Protein AF-A0AAN4ZHM5-F1 (afdb_monomer_lite)

Organism: NCBI:txid1317129

pLDDT: mean 88.8, std 14.6, range [38.78, 98.25]

Radius of gyration: 20.43 Å; chains: 1; bounding box: 37×19×62 Å

Foldseek 3Di:
DCVVLVVLLVVQLVVLVVVLVLLPDPVNLVVVLCCCLVVPLVVVVVCNVVSNVCCVPPSVVVSVVSNVLSVPSNNNCVVVPSHPDPVVVVVVVVVVVVVVD

Structure (mmCIF, N/CA/C/O backbone):
data_AF-A0AAN4ZHM5-F1
#
_entry.id   AF-A0AAN4ZHM5-F1
#
loop_
_atom_site.group_PDB
_atom_site.id
_atom_site.type_symbol
_atom_site.label_atom_id
_atom_site.label_alt_id
_atom_site.label_comp_id
_atom_site.label_asym_id
_atom_site.label_entity_id
_atom_site.label_seq_id
_atom_site.pdbx_PDB_ins_code
_atom_site.Cartn_x
_atom_site.Cartn_y
_atom_site.Cartn_z
_atom_site.occupancy
_atom_site.B_iso_or_equiv
_atom_site.auth_seq_id
_atom_site.auth_comp_id
_atom_site.auth_asym_id
_atom_site.auth_atom_id
_atom_site.pdbx_PDB_model_num
ATOM 1 N N . GLN A 1 1 ? 8.503 4.610 -34.454 1.00 38.78 1 GLN A N 1
ATOM 2 C CA . GLN A 1 1 ? 9.211 4.582 -33.154 1.00 38.78 1 GLN A CA 1
ATOM 3 C C . GLN A 1 1 ? 8.195 4.963 -32.088 1.00 38.78 1 GLN A C 1
ATOM 5 O O . GLN A 1 1 ? 7.625 6.039 -32.198 1.00 38.78 1 GLN A O 1
ATOM 10 N N . ASN A 1 2 ? 7.874 4.063 -31.154 1.00 52.69 2 ASN A N 1
ATOM 11 C C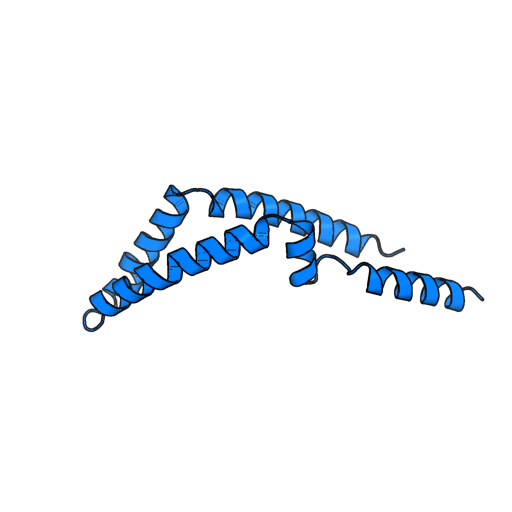A . ASN A 1 2 ? 6.793 4.258 -30.180 1.00 52.69 2 ASN A CA 1
ATOM 12 C C . ASN A 1 2 ? 7.356 4.681 -28.810 1.00 52.69 2 ASN A C 1
ATOM 14 O O . ASN A 1 2 ? 7.317 3.916 -27.855 1.00 52.69 2 ASN A O 1
ATOM 18 N N . HIS A 1 3 ? 7.923 5.890 -28.745 1.00 60.03 3 HIS A N 1
ATOM 19 C CA . HIS A 1 3 ? 8.527 6.457 -27.528 1.00 60.03 3 HIS A CA 1
ATOM 20 C C . HIS A 1 3 ? 7.520 6.706 -26.393 1.00 60.03 3 HIS A C 1
ATOM 22 O O . HIS A 1 3 ? 7.906 6.815 -25.234 1.00 60.03 3 HIS A O 1
ATOM 28 N N . THR A 1 4 ? 6.225 6.776 -26.708 1.00 63.88 4 THR A N 1
ATOM 29 C CA . THR A 1 4 ? 5.161 7.001 -25.723 1.00 63.88 4 THR A CA 1
ATOM 30 C C . THR A 1 4 ? 4.991 5.811 -24.778 1.00 63.88 4 THR A C 1
ATOM 32 O O . THR A 1 4 ? 4.718 6.012 -23.601 1.00 63.88 4 THR A O 1
ATOM 35 N N . ASN A 1 5 ? 5.208 4.582 -25.259 1.00 72.25 5 ASN A N 1
ATOM 36 C CA . ASN A 1 5 ? 5.080 3.383 -24.428 1.00 72.25 5 ASN A CA 1
ATOM 37 C C . ASN A 1 5 ? 6.204 3.267 -23.387 1.00 72.25 5 ASN A C 1
ATOM 39 O O . ASN A 1 5 ? 5.959 2.775 -22.289 1.00 72.25 5 ASN A O 1
ATOM 43 N N . ASP A 1 6 ? 7.410 3.736 -23.717 1.00 84.81 6 ASP A N 1
ATOM 44 C CA . ASP A 1 6 ? 8.550 3.694 -22.796 1.00 84.81 6 ASP A CA 1
ATOM 45 C C . ASP A 1 6 ? 8.378 4.732 -21.678 1.00 84.81 6 ASP A C 1
ATOM 47 O O . ASP A 1 6 ? 8.477 4.382 -20.505 1.00 84.81 6 ASP A O 1
ATOM 51 N N . LEU A 1 7 ? 7.985 5.967 -22.022 1.00 92.06 7 LEU A N 1
ATOM 52 C CA . LEU A 1 7 ? 7.708 7.016 -21.033 1.00 92.06 7 LEU A CA 1
ATOM 53 C C . LEU A 1 7 ? 6.576 6.620 -20.072 1.00 92.06 7 LEU A C 1
ATOM 55 O O . LEU A 1 7 ? 6.701 6.775 -18.864 1.00 92.06 7 LEU A O 1
ATOM 59 N N . VAL A 1 8 ? 5.474 6.072 -20.590 1.00 93.44 8 VAL A N 1
ATOM 60 C CA . VAL A 1 8 ? 4.346 5.623 -19.755 1.00 93.44 8 VAL A CA 1
ATOM 61 C C . VAL A 1 8 ? 4.761 4.491 -18.805 1.00 93.44 8 VAL A C 1
ATOM 63 O O . VAL A 1 8 ? 4.326 4.458 -17.653 1.00 93.44 8 VAL A O 1
ATOM 66 N N . CYS A 1 9 ? 5.630 3.585 -19.259 1.00 95.12 9 CYS A N 1
ATOM 67 C CA . CYS A 1 9 ? 6.177 2.520 -18.425 1.00 95.12 9 CYS A CA 1
ATOM 68 C C . CYS A 1 9 ? 7.112 3.065 -17.330 1.00 95.12 9 CYS A C 1
ATOM 70 O O . CYS A 1 9 ? 7.087 2.569 -16.203 1.00 95.12 9 CYS A O 1
ATOM 72 N N . GLU A 1 10 ? 7.929 4.075 -17.632 1.00 95.81 10 GLU A N 1
ATOM 73 C CA . GLU A 1 10 ? 8.809 4.739 -16.660 1.00 95.81 10 GLU A CA 1
ATOM 74 C C . GLU A 1 10 ? 8.012 5.510 -15.601 1.00 95.81 10 GLU A C 1
ATOM 76 O O . GLU A 1 10 ? 8.229 5.308 -14.406 1.00 95.81 10 GLU A O 1
ATOM 81 N N . GLU A 1 11 ? 7.031 6.313 -16.017 1.00 96.94 11 GLU A N 1
ATOM 82 C CA . GLU A 1 11 ? 6.144 7.054 -15.110 1.00 96.94 11 GLU A CA 1
ATOM 83 C C . GLU A 1 11 ? 5.349 6.114 -14.197 1.00 96.94 11 GLU A C 1
ATOM 85 O O . GLU A 1 11 ? 5.255 6.344 -12.990 1.00 96.94 11 GLU A O 1
ATOM 90 N N . CYS A 1 12 ? 4.841 5.000 -14.735 1.00 97.94 12 CYS A N 1
ATOM 91 C CA . CYS A 1 12 ? 4.191 3.984 -13.912 1.00 97.94 12 CYS A CA 1
ATOM 92 C C . CYS A 1 12 ? 5.140 3.4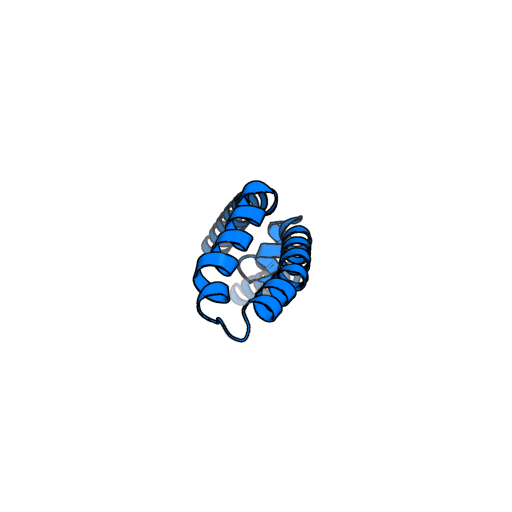21 -12.848 1.00 97.94 12 CYS A C 1
ATOM 94 O O . CYS A 1 12 ? 4.746 3.270 -11.693 1.00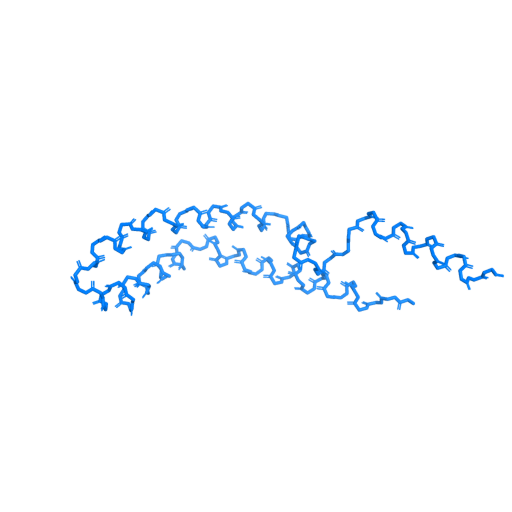 97.94 12 CYS A O 1
ATOM 96 N N . GLN A 1 13 ? 6.389 3.113 -13.214 1.00 97.81 13 GLN A N 1
ATOM 97 C CA . GLN A 1 13 ? 7.360 2.569 -12.264 1.00 97.81 13 GLN A CA 1
ATOM 98 C C . GLN A 1 13 ? 7.693 3.580 -11.166 1.00 97.81 13 GLN A C 1
ATOM 100 O O . GLN A 1 13 ? 7.762 3.200 -9.999 1.00 97.81 13 GLN A O 1
ATOM 105 N N . MET A 1 14 ? 7.845 4.861 -11.512 1.00 98.06 14 MET A N 1
ATOM 106 C CA . MET A 1 14 ? 8.047 5.921 -10.521 1.00 98.06 14 MET A CA 1
ATOM 107 C C . MET A 1 14 ? 6.855 6.023 -9.564 1.00 98.06 14 MET A C 1
ATOM 109 O O . MET A 1 14 ? 7.049 5.989 -8.348 1.00 98.06 14 MET A O 1
ATOM 113 N N . ALA A 1 15 ? 5.630 6.035 -10.093 1.00 97.94 15 ALA A N 1
ATOM 114 C CA . ALA A 1 15 ? 4.418 6.046 -9.281 1.00 97.94 15 ALA A CA 1
ATOM 115 C C . ALA A 1 15 ? 4.303 4.800 -8.384 1.00 97.94 15 ALA A C 1
ATOM 117 O O . ALA A 1 15 ? 3.930 4.915 -7.219 1.00 97.94 15 ALA A O 1
ATOM 118 N N . ALA A 1 16 ? 4.662 3.614 -8.884 1.00 98.06 16 ALA A N 1
ATOM 119 C CA . ALA A 1 16 ? 4.657 2.376 -8.106 1.00 98.06 16 ALA A CA 1
ATOM 120 C C . ALA A 1 16 ? 5.673 2.417 -6.953 1.00 98.06 16 ALA A C 1
ATOM 122 O O . ALA A 1 16 ? 5.354 1.997 -5.842 1.00 98.06 16 ALA A O 1
ATOM 123 N N . ILE A 1 17 ? 6.867 2.974 -7.183 1.00 98.12 17 ILE A N 1
ATOM 124 C CA . ILE A 1 17 ? 7.889 3.166 -6.143 1.00 98.12 17 ILE A CA 1
ATOM 125 C C . ILE A 1 17 ? 7.399 4.143 -5.070 1.00 98.12 17 ILE A C 1
ATOM 127 O O . ILE A 1 17 ? 7.576 3.893 -3.877 1.00 98.12 17 ILE A O 1
ATOM 131 N N . GLU A 1 18 ? 6.795 5.263 -5.465 1.00 97.94 18 GLU A N 1
ATOM 132 C CA . GLU A 1 18 ? 6.235 6.225 -4.512 1.00 97.94 18 GLU A CA 1
ATOM 133 C C . GLU A 1 18 ? 5.073 5.628 -3.724 1.00 97.94 18 GLU A C 1
ATOM 135 O O . GLU A 1 18 ? 5.029 5.751 -2.499 1.00 97.94 18 GLU A O 1
ATOM 140 N N . PHE A 1 19 ? 4.184 4.903 -4.400 1.00 97.38 19 PHE A N 1
ATOM 141 C CA . PHE A 1 19 ? 3.078 4.223 -3.748 1.00 97.38 19 PHE A CA 1
ATOM 142 C C . PHE A 1 19 ? 3.567 3.147 -2.774 1.00 97.38 19 PHE A C 1
ATOM 144 O O . PHE A 1 19 ? 3.021 3.035 -1.680 1.00 97.38 19 PHE A O 1
ATOM 151 N N . LYS A 1 20 ? 4.642 2.417 -3.096 1.00 97.62 20 LYS A N 1
ATOM 152 C CA . LYS A 1 20 ? 5.242 1.442 -2.177 1.00 97.62 20 LYS A CA 1
ATOM 153 C C . LYS A 1 20 ? 5.712 2.084 -0.874 1.00 97.62 20 LYS A C 1
ATOM 155 O O . LYS A 1 20 ? 5.473 1.514 0.180 1.00 97.62 20 LYS A O 1
ATOM 160 N N . LYS A 1 21 ? 6.286 3.294 -0.912 1.00 97.44 21 LYS A N 1
ATOM 161 C CA . LYS A 1 21 ? 6.668 4.024 0.315 1.00 97.44 21 LYS A CA 1
ATOM 162 C C . LYS A 1 21 ? 5.464 4.296 1.215 1.00 97.44 21 LYS A C 1
ATOM 164 O O . LYS A 1 21 ? 5.566 4.130 2.423 1.00 97.44 21 LYS A O 1
ATOM 169 N N . PHE A 1 22 ? 4.337 4.690 0.623 1.00 95.88 22 PHE A N 1
ATOM 170 C CA . PHE A 1 22 ? 3.084 4.889 1.351 1.00 95.88 22 PHE A CA 1
ATOM 171 C C . PHE A 1 22 ? 2.545 3.566 1.905 1.00 95.88 22 PHE A C 1
ATOM 173 O O . PHE A 1 22 ? 2.166 3.486 3.069 1.00 95.88 22 PHE A O 1
ATOM 180 N N . VAL A 1 23 ? 2.552 2.509 1.086 1.00 96.88 23 VAL A N 1
ATOM 181 C CA . VAL A 1 23 ? 2.143 1.169 1.511 1.00 96.88 23 VAL A CA 1
ATOM 182 C C . VAL A 1 23 ? 3.030 0.669 2.647 1.00 96.88 23 VAL A C 1
ATOM 184 O O . VAL A 1 23 ? 2.500 0.043 3.548 1.00 96.88 23 VAL A O 1
ATOM 187 N N . ASP A 1 24 ? 4.332 0.939 2.670 1.00 97.00 24 ASP A N 1
ATOM 188 C CA . ASP A 1 24 ? 5.242 0.509 3.743 1.00 97.00 24 ASP A CA 1
ATOM 189 C C . ASP A 1 24 ? 5.112 1.302 5.047 1.00 97.00 24 ASP A C 1
ATOM 191 O O . ASP A 1 24 ? 5.564 0.837 6.097 1.00 97.00 24 ASP A O 1
ATOM 195 N N . ASP A 1 25 ? 4.476 2.473 5.017 1.00 97.56 25 ASP A N 1
ATOM 196 C CA . ASP A 1 25 ? 4.303 3.289 6.211 1.00 97.56 25 ASP A CA 1
ATOM 197 C C . ASP A 1 25 ? 3.181 2.729 7.099 1.00 97.56 25 ASP A C 1
ATOM 199 O O . ASP A 1 25 ? 1.987 2.765 6.787 1.00 97.56 25 ASP A O 1
ATOM 203 N N . THR A 1 26 ? 3.562 2.219 8.270 1.00 96.69 26 THR A N 1
ATOM 204 C CA . THR A 1 26 ? 2.620 1.688 9.260 1.00 96.69 26 THR A CA 1
ATOM 205 C C . THR A 1 26 ? 1.648 2.740 9.793 1.00 96.69 26 THR A C 1
ATOM 207 O O . THR A 1 26 ? 0.534 2.383 10.179 1.00 96.69 26 THR A O 1
ATOM 210 N N . ASN A 1 27 ? 2.042 4.017 9.816 1.00 97.81 27 ASN A N 1
ATOM 211 C CA . ASN A 1 27 ? 1.165 5.109 10.230 1.00 97.81 27 ASN A CA 1
ATOM 212 C C . ASN A 1 27 ? 0.082 5.350 9.180 1.00 97.81 27 ASN A C 1
ATOM 214 O O . ASN A 1 27 ? -1.077 5.510 9.548 1.00 97.81 27 ASN A O 1
ATOM 218 N N . GLU A 1 28 ? 0.429 5.293 7.893 1.00 96.75 28 GLU A N 1
ATOM 219 C CA . GLU A 1 28 ? -0.543 5.436 6.803 1.00 96.75 28 GLU A CA 1
ATOM 220 C C . GLU A 1 28 ? -1.528 4.261 6.774 1.00 96.75 28 GLU A C 1
ATOM 222 O O . GLU A 1 28 ? -2.743 4.460 6.686 1.00 96.75 28 GLU A O 1
ATOM 227 N N . ARG A 1 29 ? -1.047 3.023 6.974 1.00 97.06 29 ARG A N 1
ATOM 228 C CA . ARG A 1 29 ? -1.928 1.846 7.134 1.00 97.06 29 ARG A CA 1
ATOM 229 C C . ARG A 1 29 ? -2.914 2.027 8.293 1.00 97.06 29 ARG A C 1
ATOM 231 O O . ARG A 1 29 ? -4.096 1.701 8.155 1.00 97.06 29 ARG A O 1
ATOM 238 N N . ALA A 1 30 ? -2.437 2.531 9.434 1.00 97.12 30 ALA A N 1
ATOM 239 C CA . ALA A 1 30 ? -3.269 2.787 10.607 1.00 97.12 30 ALA A CA 1
ATOM 240 C C . ALA A 1 30 ? -4.268 3.929 10.365 1.00 97.12 30 ALA A C 1
ATOM 242 O O . ALA A 1 30 ? -5.434 3.802 10.738 1.00 97.12 30 ALA A O 1
ATOM 243 N N . ALA A 1 31 ? -3.841 5.001 9.695 1.00 97.56 31 ALA A N 1
ATOM 244 C CA . ALA A 1 31 ? -4.691 6.130 9.334 1.00 97.56 31 ALA A CA 1
ATOM 245 C C . ALA A 1 31 ? -5.827 5.705 8.395 1.00 97.56 31 ALA A C 1
ATOM 247 O O . ALA A 1 31 ? -6.971 6.099 8.611 1.00 97.56 31 ALA A O 1
ATOM 248 N N . ILE A 1 32 ? -5.554 4.841 7.411 1.00 97.25 32 ILE A N 1
ATOM 249 C CA . ILE A 1 32 ? -6.587 4.282 6.526 1.00 97.25 32 ILE A CA 1
ATOM 250 C C . ILE A 1 32 ? -7.579 3.420 7.306 1.00 97.25 32 ILE A C 1
ATOM 252 O O . ILE A 1 32 ? -8.787 3.557 7.114 1.00 97.25 32 ILE A O 1
ATOM 256 N N . HIS A 1 33 ? -7.100 2.551 8.198 1.00 97.62 33 HIS A N 1
ATOM 257 C CA . HIS A 1 33 ? -7.992 1.742 9.027 1.00 97.62 33 HIS A CA 1
ATOM 258 C C . HIS A 1 33 ? -8.907 2.630 9.884 1.00 97.62 33 HIS A C 1
ATOM 260 O O . HIS A 1 33 ? -10.128 2.465 9.844 1.00 97.62 33 HIS A O 1
ATOM 266 N N . ALA A 1 34 ? -8.333 3.610 10.588 1.00 97.88 34 ALA A N 1
ATOM 267 C CA . ALA A 1 34 ? -9.089 4.559 11.398 1.00 97.88 34 ALA A CA 1
ATOM 268 C C . ALA A 1 34 ? -10.095 5.346 10.550 1.00 97.88 34 ALA A C 1
ATOM 270 O O . ALA A 1 34 ? -11.262 5.441 10.918 1.00 97.88 34 ALA A O 1
ATOM 271 N N . PHE A 1 35 ? -9.687 5.826 9.372 1.00 97.88 35 PHE A N 1
ATOM 272 C CA . PHE A 1 35 ? -10.570 6.546 8.463 1.00 97.88 35 PHE A CA 1
ATOM 273 C C . PHE A 1 35 ? -11.806 5.719 8.093 1.00 97.88 35 PHE A C 1
ATOM 275 O O . PHE A 1 35 ? -12.923 6.231 8.189 1.00 97.88 35 PHE A O 1
ATOM 282 N N . ILE A 1 36 ? -11.632 4.452 7.700 1.00 97.75 36 ILE A N 1
ATOM 283 C CA . ILE A 1 36 ? -12.759 3.597 7.305 1.00 97.75 36 ILE A CA 1
ATOM 284 C C . ILE A 1 36 ? -13.627 3.258 8.523 1.00 97.75 36 ILE A C 1
ATOM 286 O O . ILE A 1 36 ? -14.851 3.364 8.442 1.00 97.75 36 ILE A O 1
ATOM 290 N N . SER A 1 37 ? -13.026 2.914 9.663 1.00 97.44 37 SER A N 1
ATOM 291 C CA . SER A 1 37 ? -13.788 2.628 10.885 1.00 97.44 37 SER A CA 1
ATOM 292 C C . SER A 1 37 ? -14.635 3.840 11.301 1.00 97.44 37 SER A C 1
ATOM 294 O O . SER A 1 37 ? -15.855 3.743 11.466 1.00 97.44 37 SER A O 1
ATOM 296 N N . GLU A 1 38 ? -14.028 5.028 11.354 1.00 97.25 38 GLU A N 1
ATOM 297 C CA . GLU A 1 38 ? -14.670 6.244 11.850 1.00 97.25 38 GLU A CA 1
ATOM 298 C C . GLU A 1 38 ? -15.697 6.847 10.889 1.00 97.25 38 GLU A C 1
ATOM 300 O O . GLU A 1 38 ? -16.721 7.364 11.343 1.00 97.25 38 GLU A O 1
ATOM 305 N N . ASN A 1 39 ? -15.442 6.796 9.579 1.00 97.12 39 ASN A N 1
ATOM 306 C CA . ASN A 1 39 ? -16.275 7.475 8.581 1.00 97.12 39 ASN A CA 1
ATOM 307 C C . ASN A 1 39 ? -17.242 6.534 7.857 1.00 97.12 39 ASN A C 1
ATOM 309 O O . ASN A 1 39 ? -18.225 7.012 7.290 1.00 97.12 39 ASN A O 1
ATOM 313 N N . PHE A 1 40 ? -16.997 5.221 7.882 1.00 96.38 40 PHE A N 1
ATOM 314 C CA . PHE A 1 40 ? -17.853 4.226 7.240 1.00 96.38 40 PHE A CA 1
ATOM 315 C C . PHE A 1 40 ? -18.486 3.268 8.255 1.00 96.38 40 PHE A C 1
ATOM 317 O O . PHE A 1 40 ? -19.711 3.255 8.368 1.00 96.38 40 PHE A O 1
ATOM 324 N N . CYS A 1 41 ? -17.702 2.522 9.044 1.00 97.94 41 CYS A N 1
ATOM 325 C CA . CYS A 1 41 ? -18.271 1.520 9.959 1.00 97.94 41 CYS A CA 1
ATOM 326 C C . CYS A 1 41 ? -19.174 2.146 11.031 1.00 97.94 41 CYS A C 1
ATOM 328 O O . CYS A 1 41 ? -20.274 1.648 11.272 1.00 97.94 41 CYS A O 1
ATOM 330 N N . ARG A 1 42 ? -18.796 3.297 11.604 1.00 96.62 42 ARG A N 1
ATOM 331 C CA . ARG A 1 42 ? -19.646 4.029 12.570 1.00 96.62 42 ARG A CA 1
ATOM 332 C C . ARG A 1 42 ? -20.983 4.509 11.998 1.00 96.62 42 ARG A C 1
ATOM 334 O O . ARG A 1 42 ? -21.911 4.757 12.765 1.00 96.62 42 ARG A O 1
ATOM 341 N N . GLN A 1 43 ? -21.112 4.630 10.675 1.00 97.06 43 GLN A N 1
ATOM 342 C CA . GLN A 1 43 ? -22.384 4.966 10.019 1.00 97.06 43 GLN A CA 1
ATOM 343 C C . GLN A 1 43 ? -23.326 3.753 9.917 1.00 97.06 43 GLN A C 1
ATOM 345 O O . GLN A 1 43 ? -24.482 3.893 9.516 1.00 97.06 43 GLN A O 1
ATOM 350 N N . LEU A 1 44 ? -22.856 2.563 10.305 1.00 96.38 44 LEU A N 1
ATOM 351 C CA . LEU A 1 44 ? -23.595 1.305 10.308 1.00 96.38 44 LEU A CA 1
ATOM 352 C C . LEU A 1 44 ? -23.800 0.813 11.752 1.00 96.38 44 LEU A C 1
ATOM 354 O O . LEU A 1 44 ? -23.289 -0.240 12.109 1.00 96.38 44 LEU A O 1
ATOM 358 N N . PRO A 1 45 ? -24.584 1.500 12.603 1.00 92.81 45 PRO A N 1
ATOM 359 C CA . PRO A 1 45 ? -24.640 1.218 14.043 1.00 92.81 45 PRO A CA 1
ATOM 360 C C . PRO A 1 45 ? -25.085 -0.208 14.399 1.00 92.81 45 PRO A C 1
ATOM 362 O O . PRO A 1 45 ? -24.741 -0.711 15.460 1.00 92.81 45 PRO A O 1
ATOM 365 N N . ARG A 1 46 ? -25.848 -0.877 13.524 1.00 97.69 46 ARG A N 1
ATOM 366 C CA . ARG A 1 46 ? -26.245 -2.281 13.717 1.00 97.69 46 ARG A CA 1
ATOM 367 C C . ARG A 1 46 ? -25.146 -3.286 13.350 1.00 97.69 46 ARG A C 1
ATOM 369 O O . ARG A 1 46 ? -25.214 -4.412 13.818 1.00 97.69 46 ARG A O 1
ATOM 376 N N . PHE A 1 47 ? -24.214 -2.897 12.486 1.00 97.12 47 PHE A N 1
ATOM 377 C CA . PHE A 1 47 ? -23.191 -3.768 11.904 1.00 97.12 47 PHE A CA 1
ATOM 378 C C . PHE A 1 47 ? -21.777 -3.233 12.145 1.00 97.12 47 PHE A C 1
ATOM 380 O O . PHE A 1 47 ? -20.860 -3.559 11.394 1.00 97.12 47 PHE A O 1
ATOM 387 N N . GLN A 1 48 ? -21.614 -2.324 13.109 1.00 96.94 48 GLN A N 1
ATOM 388 C CA . GLN A 1 48 ? -20.359 -1.611 13.304 1.00 96.94 48 GLN A CA 1
ATOM 389 C C . GLN A 1 48 ? -19.258 -2.603 13.682 1.00 96.94 48 GLN A C 1
ATOM 391 O O . GLN A 1 48 ? -18.218 -2.625 13.032 1.00 96.94 48 GLN A O 1
ATOM 396 N N . ASP A 1 49 ? -19.533 -3.474 14.653 1.00 96.88 49 ASP A N 1
ATOM 397 C CA . ASP A 1 49 ? -18.577 -4.471 15.130 1.00 96.88 49 ASP A CA 1
ATOM 398 C C . ASP A 1 49 ? -18.218 -5.474 14.023 1.00 96.88 49 ASP A C 1
ATOM 400 O O . ASP A 1 49 ? -17.046 -5.792 13.826 1.00 96.88 49 ASP A O 1
ATOM 404 N N . GLU A 1 50 ? -19.196 -5.945 13.242 1.00 97.94 50 GLU A N 1
ATOM 405 C CA . GLU A 1 50 ? -18.940 -6.821 12.096 1.00 97.94 50 GLU A CA 1
ATOM 406 C C . GLU A 1 50 ? -18.133 -6.117 10.999 1.00 97.94 50 GLU A C 1
ATOM 408 O O . GLU A 1 50 ? -17.269 -6.736 10.379 1.00 97.94 50 GLU A O 1
ATOM 413 N N . CYS A 1 51 ? -18.387 -4.829 10.763 1.00 98.25 51 CYS A N 1
ATOM 414 C CA . CYS A 1 51 ? -17.617 -4.015 9.827 1.00 98.25 51 CYS A CA 1
ATOM 415 C C . CYS A 1 51 ? -16.159 -3.892 10.285 1.00 98.25 51 CYS A C 1
ATOM 417 O O . CYS A 1 51 ? -15.253 -4.175 9.500 1.00 98.25 51 CYS A O 1
ATOM 419 N N . ASP A 1 52 ? -15.925 -3.559 11.557 1.00 97.62 52 ASP A N 1
ATOM 420 C CA . ASP A 1 52 ? -14.580 -3.447 12.130 1.00 97.62 52 ASP A CA 1
ATOM 421 C C . ASP A 1 52 ? -13.840 -4.801 12.107 1.00 97.62 52 ASP A C 1
ATOM 423 O O . ASP A 1 52 ? -12.656 -4.859 11.765 1.00 97.62 52 ASP A O 1
ATOM 427 N N . LEU A 1 53 ? -14.537 -5.916 12.364 1.00 97.62 53 LEU A N 1
ATOM 428 C CA . LEU A 1 53 ? -13.980 -7.269 12.218 1.00 97.62 53 LEU A CA 1
ATOM 429 C C . LEU A 1 53 ? -13.566 -7.571 10.772 1.00 97.62 53 LEU A C 1
ATOM 431 O O . LEU A 1 53 ? -12.483 -8.108 10.530 1.00 97.62 53 LEU A O 1
ATOM 435 N N . VAL A 1 54 ? -14.396 -7.194 9.799 1.00 97.38 54 VAL A N 1
ATOM 436 C CA . VAL A 1 54 ? -14.078 -7.351 8.375 1.00 97.38 54 VAL A CA 1
ATOM 437 C C . VAL A 1 54 ? -12.841 -6.533 7.995 1.00 97.38 54 VAL A C 1
ATOM 439 O O . VAL A 1 54 ? -11.986 -7.044 7.269 1.00 97.38 54 VAL A O 1
ATOM 442 N N . LEU A 1 55 ? -12.692 -5.303 8.497 1.00 97.50 55 LEU A N 1
ATOM 443 C CA . LEU A 1 55 ? -11.491 -4.490 8.259 1.00 97.50 55 LEU A CA 1
ATOM 444 C C . LEU A 1 55 ? -10.237 -5.128 8.857 1.00 97.50 55 LEU A C 1
ATOM 446 O O . LEU A 1 55 ? -9.206 -5.186 8.178 1.00 97.50 55 LEU A O 1
ATOM 450 N N . ALA A 1 56 ? -10.337 -5.648 10.082 1.00 96.12 56 ALA A N 1
ATOM 451 C CA . ALA A 1 56 ? -9.238 -6.324 10.764 1.00 96.12 56 ALA A CA 1
ATOM 452 C C . ALA A 1 56 ? -8.726 -7.551 9.988 1.00 96.12 56 ALA A C 1
ATOM 454 O O . ALA A 1 56 ? -7.545 -7.880 10.076 1.00 96.12 56 ALA A O 1
ATOM 455 N N . GLU A 1 57 ? -9.576 -8.200 9.188 1.00 96.62 57 GLU A N 1
ATOM 456 C CA . GLU A 1 57 ? -9.170 -9.311 8.325 1.00 96.62 57 GLU A CA 1
ATOM 457 C C . GLU A 1 57 ? -8.750 -8.892 6.911 1.00 96.62 57 GLU A C 1
ATOM 459 O O . GLU A 1 57 ? -7.804 -9.461 6.355 1.00 96.62 57 GLU A O 1
ATOM 464 N N . LEU A 1 58 ? -9.469 -7.952 6.291 1.00 96.94 58 LEU A N 1
ATOM 465 C CA . LEU A 1 58 ? -9.255 -7.565 4.894 1.00 96.94 58 LEU A CA 1
ATOM 466 C C . LEU A 1 58 ? -8.022 -6.686 4.722 1.00 96.94 58 LEU A C 1
ATOM 468 O O . LEU A 1 58 ? -7.229 -6.942 3.815 1.00 96.94 58 LEU A O 1
ATOM 472 N N . LEU A 1 59 ? -7.848 -5.666 5.568 1.00 97.00 59 LEU A N 1
ATOM 473 C CA . LEU A 1 59 ? -6.774 -4.689 5.384 1.00 97.00 59 LEU A CA 1
ATOM 474 C C . LEU A 1 59 ? -5.382 -5.335 5.466 1.00 97.00 59 LEU A C 1
ATOM 476 O O . LEU A 1 59 ? -4.585 -5.081 4.566 1.00 97.00 59 LEU A O 1
ATOM 480 N N . PRO A 1 60 ? -5.067 -6.240 6.416 1.00 96.31 60 PRO A N 1
ATOM 481 C CA . PRO A 1 60 ? -3.771 -6.923 6.418 1.00 96.31 60 PRO A CA 1
ATOM 482 C C . PRO A 1 60 ? -3.499 -7.738 5.147 1.00 96.31 60 PRO A C 1
ATOM 484 O O . PRO A 1 60 ? -2.379 -7.727 4.635 1.00 96.31 60 PRO A O 1
ATOM 487 N N . LYS A 1 61 ? -4.518 -8.418 4.603 1.00 97.56 61 LYS A N 1
ATOM 488 C CA . LYS A 1 61 ? -4.400 -9.189 3.352 1.00 97.56 61 LYS A CA 1
ATOM 489 C C . LYS A 1 61 ? -4.190 -8.271 2.148 1.00 97.56 61 LYS A C 1
ATOM 491 O O . LYS A 1 61 ? -3.398 -8.599 1.262 1.00 97.56 61 LYS A O 1
ATOM 496 N N . LEU A 1 62 ? -4.875 -7.126 2.125 1.00 96.94 62 LEU A N 1
ATOM 497 C CA . LEU A 1 62 ? -4.689 -6.092 1.111 1.00 96.94 62 LEU A CA 1
ATOM 498 C C . LEU A 1 62 ? -3.260 -5.549 1.153 1.00 96.94 62 LEU A C 1
ATOM 500 O O . LEU A 1 62 ? -2.597 -5.540 0.120 1.00 96.94 62 LEU A O 1
ATOM 504 N N . TRP A 1 63 ? -2.766 -5.169 2.334 1.00 97.50 63 TRP A N 1
ATOM 505 C CA . TRP A 1 63 ? -1.403 -4.666 2.490 1.00 97.50 63 TRP A CA 1
ATOM 506 C C . TRP A 1 63 ? -0.364 -5.680 2.039 1.00 97.50 63 TRP A C 1
ATOM 508 O O . TRP A 1 63 ? 0.506 -5.339 1.250 1.00 97.50 63 TRP A O 1
ATOM 518 N N . HIS A 1 64 ? -0.514 -6.942 2.441 1.00 96.56 64 HIS A N 1
ATOM 519 C CA . HIS A 1 64 ? 0.363 -8.010 1.974 1.00 96.56 64 HIS A CA 1
ATOM 520 C C . HIS A 1 64 ? 0.334 -8.170 0.445 1.00 96.56 64 HIS A C 1
ATOM 522 O O . HIS A 1 64 ? 1.376 -8.329 -0.183 1.00 96.56 64 HIS A O 1
ATOM 528 N N . SER A 1 65 ? -0.849 -8.099 -0.169 1.00 96.06 65 SER A N 1
ATOM 529 C CA . SER A 1 65 ? -0.982 -8.208 -1.628 1.00 96.06 65 SER A CA 1
ATOM 530 C C . SER A 1 65 ? -0.320 -7.033 -2.349 1.00 96.06 65 SER A C 1
ATOM 532 O O . SER A 1 65 ? 0.325 -7.235 -3.376 1.00 96.06 65 SER A O 1
ATOM 534 N N . LEU A 1 66 ? -0.451 -5.820 -1.806 1.00 96.69 66 LEU A N 1
ATOM 535 C CA . LEU A 1 66 ? 0.213 -4.625 -2.325 1.00 96.69 66 LEU A CA 1
ATOM 536 C C . LEU A 1 66 ? 1.731 -4.705 -2.147 1.00 96.69 66 LEU A C 1
ATOM 538 O O . LEU A 1 66 ? 2.452 -4.387 -3.085 1.00 96.69 66 LEU A O 1
ATOM 542 N N . ASP A 1 67 ? 2.210 -5.188 -0.999 1.00 96.38 67 ASP A N 1
ATOM 543 C CA . ASP A 1 67 ? 3.636 -5.409 -0.749 1.00 96.38 67 ASP A CA 1
ATOM 544 C C . ASP A 1 67 ? 4.242 -6.343 -1.799 1.00 96.38 67 ASP A C 1
ATOM 546 O O . ASP A 1 67 ? 5.255 -6.004 -2.402 1.00 96.38 67 ASP A O 1
ATOM 550 N N . VAL A 1 68 ? 3.586 -7.477 -2.070 1.00 95.94 68 VAL A N 1
ATOM 551 C CA . VAL A 1 68 ? 4.025 -8.446 -3.087 1.00 95.94 68 VAL A CA 1
ATOM 552 C C . VAL A 1 68 ? 3.943 -7.865 -4.498 1.00 95.94 68 VAL A C 1
ATOM 554 O O . VAL A 1 68 ? 4.845 -8.075 -5.304 1.00 95.94 68 VAL A O 1
ATOM 557 N N . MET A 1 69 ? 2.863 -7.151 -4.823 1.00 95.06 69 MET A N 1
ATOM 558 C CA . MET A 1 69 ? 2.673 -6.579 -6.157 1.00 95.06 69 MET A CA 1
ATOM 559 C C . MET A 1 69 ? 3.715 -5.503 -6.471 1.00 95.06 69 MET A C 1
ATOM 561 O O . MET A 1 69 ? 4.195 -5.446 -7.598 1.00 95.06 69 MET A O 1
ATOM 565 N N . LEU A 1 70 ? 4.046 -4.654 -5.499 1.00 97.06 70 LEU A N 1
ATOM 566 C CA . LEU A 1 70 ? 4.894 -3.475 -5.682 1.00 97.06 70 LEU A CA 1
ATOM 567 C C . LEU A 1 70 ? 6.393 -3.743 -5.454 1.00 97.06 70 LEU A C 1
ATOM 569 O O . LEU A 1 70 ? 7.192 -2.832 -5.662 1.00 97.06 70 LEU A O 1
ATOM 573 N N . ASP A 1 71 ? 6.780 -4.959 -5.051 1.00 96.88 71 ASP A N 1
ATOM 574 C CA . ASP A 1 71 ? 8.186 -5.354 -4.838 1.00 96.88 71 ASP A CA 1
ATOM 575 C C . ASP A 1 71 ? 9.026 -5.260 -6.127 1.00 96.88 71 ASP A C 1
ATOM 577 O O . ASP A 1 71 ? 10.201 -4.897 -6.099 1.00 96.88 71 ASP A O 1
ATOM 581 N N . ASP A 1 72 ? 8.392 -5.501 -7.281 1.00 97.44 72 ASP A N 1
ATOM 582 C CA . ASP A 1 72 ? 8.959 -5.246 -8.607 1.00 97.44 72 ASP A CA 1
ATOM 583 C C . ASP A 1 72 ? 8.067 -4.248 -9.376 1.00 97.44 72 ASP A C 1
ATOM 585 O O . ASP A 1 72 ? 7.064 -4.642 -9.986 1.00 97.44 72 ASP A O 1
ATOM 589 N N . PRO A 1 73 ? 8.433 -2.950 -9.401 1.00 96.81 73 PRO A N 1
ATOM 590 C CA . PRO A 1 73 ? 7.676 -1.906 -10.089 1.00 96.81 73 PRO A CA 1
ATOM 591 C C . PRO A 1 73 ? 7.444 -2.194 -11.574 1.00 96.81 73 PRO A C 1
ATOM 593 O O . PRO A 1 73 ? 6.379 -1.893 -12.115 1.00 96.81 73 PRO A O 1
ATOM 596 N N . LYS A 1 74 ? 8.415 -2.806 -12.259 1.00 94.88 74 LYS A N 1
ATOM 597 C CA . LYS A 1 74 ? 8.293 -3.112 -13.686 1.00 94.88 74 LYS A CA 1
ATOM 598 C C . LYS A 1 74 ? 7.298 -4.241 -13.905 1.00 94.88 74 LYS A C 1
ATOM 600 O O . LYS A 1 74 ? 6.475 -4.172 -14.824 1.00 94.88 74 LYS A O 1
ATOM 605 N N . GLN A 1 75 ? 7.349 -5.272 -13.068 1.00 95.00 75 GLN A N 1
ATOM 606 C CA . GLN A 1 75 ? 6.392 -6.370 -13.112 1.00 95.00 75 GLN A CA 1
ATOM 607 C C . GLN A 1 75 ? 4.979 -5.894 -12.749 1.00 95.00 75 GLN A C 1
ATOM 609 O O . GLN A 1 75 ? 4.035 -6.275 -13.447 1.00 95.00 75 GLN A O 1
ATOM 614 N N . ALA A 1 76 ? 4.833 -5.021 -11.747 1.00 95.94 76 ALA A N 1
ATOM 615 C CA . ALA A 1 76 ? 3.567 -4.381 -11.386 1.00 95.94 76 ALA A CA 1
ATOM 616 C C . ALA A 1 76 ? 2.974 -3.623 -12.582 1.00 95.94 76 ALA A C 1
ATOM 618 O O . ALA A 1 76 ? 1.866 -3.918 -13.031 1.00 95.94 76 ALA A O 1
ATOM 619 N N . CYS A 1 77 ? 3.760 -2.726 -13.181 1.00 96.19 77 CYS A N 1
ATOM 620 C CA . CYS A 1 77 ? 3.363 -1.933 -14.343 1.00 96.19 77 CYS A CA 1
ATOM 621 C C . CYS A 1 77 ? 3.081 -2.777 -15.590 1.00 96.19 77 CYS A C 1
ATOM 623 O O . CYS A 1 77 ? 2.244 -2.411 -16.415 1.00 96.19 77 CYS A O 1
ATOM 625 N N . THR A 1 78 ? 3.722 -3.939 -15.721 1.00 93.88 78 THR A N 1
ATOM 626 C CA . THR A 1 78 ? 3.414 -4.912 -16.779 1.00 93.88 78 THR A CA 1
ATOM 627 C C . THR A 1 78 ? 2.066 -5.597 -16.542 1.00 93.88 78 THR A C 1
ATOM 629 O O . THR A 1 78 ? 1.318 -5.817 -17.494 1.00 93.88 78 THR A O 1
ATOM 632 N N . GLN A 1 79 ? 1.723 -5.933 -15.293 1.00 91.44 79 GLN A N 1
ATOM 633 C CA . GLN A 1 7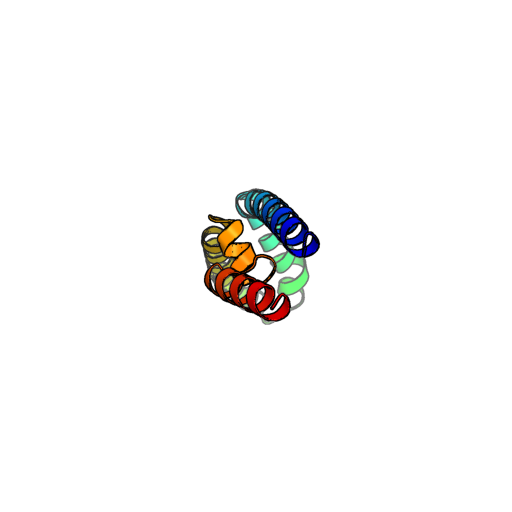9 ? 0.444 -6.578 -14.958 1.00 91.44 79 GLN A CA 1
ATOM 634 C C . GLN A 1 79 ? -0.755 -5.668 -15.234 1.00 91.44 79 GLN A C 1
ATOM 636 O O . GLN A 1 79 ? -1.784 -6.153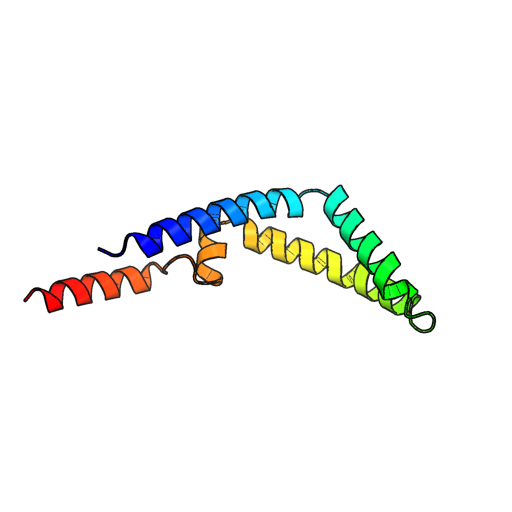 -15.700 1.00 91.44 79 GLN A O 1
ATOM 641 N N . ILE A 1 80 ? -0.605 -4.363 -15.000 1.00 91.56 80 ILE A N 1
ATOM 642 C CA . ILE A 1 80 ? -1.662 -3.367 -15.235 1.00 91.56 80 ILE A CA 1
ATOM 643 C C . ILE A 1 80 ? -1.595 -2.717 -16.629 1.00 91.56 80 ILE A C 1
ATOM 645 O O . ILE A 1 80 ? -2.417 -1.864 -16.948 1.00 91.56 80 ILE A O 1
ATOM 649 N N . GLY A 1 81 ? -0.653 -3.146 -17.479 1.00 90.25 81 GLY A N 1
ATOM 650 C CA . GLY A 1 81 ? -0.613 -2.810 -18.907 1.00 90.25 81 GLY A CA 1
ATOM 651 C C . GLY A 1 81 ? 0.119 -1.519 -19.286 1.00 90.25 81 GLY A C 1
ATOM 652 O O . GLY A 1 81 ? 0.082 -1.137 -20.453 1.00 90.25 81 GLY A O 1
ATOM 653 N N . PHE A 1 82 ? 0.807 -0.863 -18.350 1.00 92.31 82 PHE A N 1
ATOM 654 C CA . PHE A 1 82 ? 1.627 0.321 -18.642 1.00 92.31 82 PHE A CA 1
ATOM 655 C C . PHE A 1 82 ? 3.024 -0.026 -19.172 1.00 92.31 82 PHE A C 1
ATOM 657 O O . PHE A 1 82 ? 3.643 0.800 -19.835 1.00 92.31 82 PHE A O 1
ATOM 664 N N . CYS A 1 83 ? 3.502 -1.252 -18.939 1.00 92.00 83 CYS A N 1
ATOM 665 C CA . CYS A 1 83 ? 4.721 -1.784 -19.547 1.00 92.00 83 CYS A CA 1
ATOM 666 C C . CYS A 1 83 ? 4.399 -2.950 -20.492 1.00 92.00 83 CYS A C 1
ATOM 668 O O . CYS A 1 83 ? 3.605 -3.836 -20.174 1.00 92.00 83 CYS A O 1
ATOM 670 N N . VAL A 1 84 ? 5.045 -2.968 -21.660 1.00 85.31 84 VAL A N 1
ATOM 671 C CA . VAL A 1 84 ? 4.854 -4.015 -22.675 1.00 85.31 84 VAL A CA 1
ATOM 672 C C . VAL A 1 84 ? 5.558 -5.306 -22.243 1.00 85.31 84 VAL A C 1
ATOM 674 O O . VAL A 1 84 ? 6.701 -5.279 -21.780 1.00 85.31 84 VAL A O 1
ATOM 677 N N . LYS A 1 85 ? 4.913 -6.461 -22.441 1.00 75.12 85 LYS A N 1
ATOM 678 C CA . LYS A 1 85 ? 5.544 -7.762 -22.176 1.00 75.12 85 LYS A CA 1
ATOM 679 C C . LYS A 1 85 ? 6.655 -8.023 -23.192 1.00 75.12 85 LYS A C 1
ATOM 681 O O . LYS A 1 85 ? 6.528 -7.714 -24.373 1.00 75.12 85 LYS A O 1
ATOM 686 N N . GLN A 1 86 ? 7.731 -8.682 -22.767 1.00 64.44 86 GLN A N 1
ATOM 687 C CA . GLN A 1 86 ? 8.843 -9.038 -23.662 1.00 64.44 86 GLN A CA 1
ATOM 688 C C . GLN A 1 86 ? 8.402 -9.849 -24.895 1.00 64.44 86 GLN A C 1
ATOM 690 O O . GLN A 1 86 ? 8.917 -9.628 -25.990 1.00 64.44 86 GLN A O 1
ATOM 695 N N . ALA A 1 87 ? 7.410 -10.733 -24.746 1.00 60.69 87 ALA A N 1
ATOM 696 C CA . ALA A 1 87 ? 6.828 -11.474 -25.866 1.00 60.69 87 ALA A CA 1
ATOM 697 C C . ALA A 1 87 ? 6.201 -10.538 -26.922 1.00 60.69 87 ALA A C 1
ATOM 699 O O . ALA A 1 87 ? 6.453 -10.706 -28.115 1.00 60.69 87 ALA A O 1
ATOM 700 N N . ASP A 1 88 ? 5.491 -9.493 -26.492 1.00 61.12 88 ASP A N 1
ATOM 701 C CA . ASP A 1 88 ? 4.819 -8.532 -27.376 1.00 61.12 88 ASP A CA 1
ATOM 702 C C . ASP A 1 88 ? 5.823 -7.633 -28.119 1.00 61.12 88 ASP A C 1
ATOM 704 O O . ASP A 1 88 ? 5.643 -7.324 -29.299 1.00 61.12 88 ASP A O 1
ATOM 708 N N . LEU A 1 89 ? 6.945 -7.288 -27.473 1.00 62.62 89 LEU A N 1
ATOM 709 C CA . LEU A 1 89 ? 8.054 -6.569 -28.117 1.00 62.62 89 LEU A CA 1
ATOM 710 C C . LEU A 1 89 ? 8.674 -7.373 -29.273 1.00 62.62 89 LEU A C 1
ATOM 712 O O . LEU A 1 89 ? 9.149 -6.790 -30.250 1.00 62.62 89 LEU A O 1
ATOM 716 N N . THR A 1 90 ? 8.667 -8.705 -29.176 1.00 62.69 90 THR A N 1
ATOM 717 C CA . THR A 1 90 ? 9.243 -9.593 -30.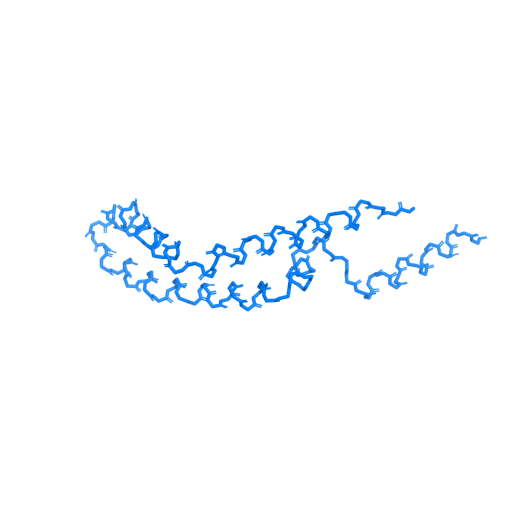198 1.00 62.69 90 THR A CA 1
ATOM 718 C C . THR A 1 90 ? 8.366 -9.618 -31.452 1.00 62.69 90 THR A C 1
ATOM 720 O O . THR A 1 90 ? 8.875 -9.455 -32.560 1.00 62.69 90 THR A O 1
ATOM 723 N N . PHE A 1 91 ? 7.042 -9.716 -31.284 1.00 64.00 91 PHE A N 1
ATOM 724 C CA . PHE A 1 91 ? 6.084 -9.620 -32.390 1.00 64.00 91 PHE A CA 1
ATOM 725 C C . PHE A 1 91 ? 6.066 -8.231 -33.030 1.00 64.00 91 PHE A C 1
ATOM 727 O O . PHE A 1 91 ? 6.071 -8.135 -34.254 1.00 64.00 91 PHE A O 1
ATOM 734 N N . SER A 1 92 ? 6.112 -7.160 -32.229 1.00 63.94 92 SER A N 1
ATOM 735 C CA . SER A 1 92 ? 6.154 -5.784 -32.744 1.00 63.94 92 SER A CA 1
ATOM 736 C C . SER A 1 92 ? 7.389 -5.533 -33.619 1.00 63.94 92 SER A C 1
ATOM 738 O O . SER A 1 92 ? 7.271 -4.965 -34.705 1.00 63.94 92 SER A O 1
ATOM 740 N N . LYS A 1 93 ? 8.564 -6.036 -33.206 1.00 64.06 93 LYS A N 1
ATOM 741 C CA . LYS A 1 93 ? 9.792 -5.972 -34.014 1.00 64.06 93 LYS A CA 1
ATOM 742 C C . LYS A 1 93 ? 9.679 -6.757 -35.321 1.00 64.06 93 LYS A C 1
ATOM 744 O O . LYS A 1 93 ? 10.070 -6.233 -36.360 1.00 64.06 93 LYS A O 1
ATOM 749 N N . ILE A 1 94 ? 9.132 -7.974 -35.288 1.00 69.44 94 ILE A N 1
ATOM 750 C CA . ILE A 1 94 ? 8.941 -8.792 -36.496 1.00 69.44 94 ILE A CA 1
ATOM 751 C C . ILE A 1 94 ? 7.962 -8.110 -37.460 1.00 69.44 94 ILE A C 1
ATOM 753 O O . ILE A 1 94 ? 8.283 -7.972 -38.635 1.00 69.44 94 ILE A O 1
ATOM 757 N N . ALA A 1 95 ? 6.817 -7.623 -36.974 1.00 66.06 95 ALA A N 1
ATOM 758 C CA . ALA A 1 95 ? 5.845 -6.898 -37.794 1.00 66.06 95 ALA A CA 1
ATOM 759 C C . ALA A 1 95 ? 6.474 -5.660 -38.458 1.00 66.06 95 ALA A C 1
ATOM 761 O O . ALA A 1 95 ? 6.406 -5.515 -39.673 1.00 66.06 95 ALA A O 1
ATOM 762 N N . SER A 1 96 ? 7.213 -4.847 -37.692 1.00 64.44 96 SER A N 1
ATOM 763 C CA . SER A 1 96 ? 7.896 -3.661 -38.229 1.00 64.44 96 SER A CA 1
ATOM 764 C C . SER A 1 96 ? 8.987 -3.970 -39.262 1.00 64.44 96 SER A C 1
ATOM 766 O O . SER A 1 96 ? 9.304 -3.120 -40.087 1.00 64.44 96 SER A O 1
ATOM 768 N N . PHE A 1 97 ? 9.572 -5.171 -39.219 1.00 70.81 97 PHE A N 1
ATOM 769 C CA . PHE A 1 97 ? 10.525 -5.630 -40.226 1.00 70.81 97 PHE A CA 1
ATOM 770 C C . PHE A 1 97 ? 9.818 -6.050 -41.525 1.00 70.81 97 PHE A C 1
ATOM 772 O O . PHE A 1 97 ? 10.322 -5.753 -42.603 1.00 70.81 97 PHE A O 1
ATOM 779 N N . TYR A 1 98 ? 8.650 -6.695 -41.433 1.00 62.28 98 TYR A N 1
ATOM 780 C CA . TYR A 1 98 ? 7.854 -7.095 -42.601 1.00 62.28 98 TYR A CA 1
ATOM 781 C C . TYR A 1 98 ? 7.182 -5.914 -43.311 1.00 62.28 98 TYR A C 1
ATOM 783 O O . TYR A 1 98 ? 7.128 -5.922 -44.532 1.00 62.28 98 TYR A O 1
ATOM 791 N N . ASP A 1 99 ? 6.735 -4.887 -42.585 1.00 67.69 99 ASP A N 1
ATOM 792 C CA . ASP A 1 99 ? 6.152 -3.674 -43.189 1.00 67.69 99 ASP A CA 1
ATOM 793 C C . ASP A 1 99 ? 7.188 -2.808 -43.942 1.00 67.69 99 ASP A C 1
ATOM 795 O O . ASP A 1 99 ? 6.826 -1.868 -44.649 1.00 67.69 99 ASP A O 1
ATOM 799 N N . GLY A 1 100 ? 8.484 -3.088 -43.760 1.00 52.38 100 GLY A N 1
ATOM 800 C CA . GLY A 1 100 ? 9.592 -2.411 -44.440 1.00 52.38 100 GLY A CA 1
ATOM 801 C C . GLY A 1 100 ? 10.123 -3.127 -45.689 1.00 52.38 100 GLY A C 1
ATOM 802 O O . GLY A 1 100 ? 11.076 -2.625 -46.290 1.00 52.38 100 GLY A O 1
ATOM 803 N N . LEU A 1 101 ? 9.554 -4.284 -46.047 1.00 51.81 101 LEU A N 1
ATOM 804 C CA . LEU A 1 101 ? 9.847 -5.078 -47.250 1.00 51.81 101 LEU A CA 1
ATOM 805 C C . LEU A 1 101 ? 8.769 -4.856 -48.317 1.00 51.81 101 LEU A C 1
ATOM 807 O O . LEU A 1 101 ? 9.154 -4.794 -49.507 1.00 51.81 101 LEU A O 1
#

InterPro domains:
  IPR008139 Saposin B type domain [PS50015] (5-87)
  IPR008139 Saposin B type domain [SM00741] (7-83)
  IPR011001 Saposin-like [SSF47862] (6-83)

Sequence (101 aa):
QNHTNDLVCEECQMAAIEFKKFVDDTNERAAIHAFISENFCRQLPRFQDECDLVLAELLPKLWHSLDVMLDDPKQACTQIGFCVKQADLTFSKIASFYDGL

Secondary structure (DSSP, 8-state):
--HHHHHHHHHHHHHHHHHHHHHH-HHHHHHHHHHHHHHTGGG-TTSHHHHHHHHHHHHHHHHHHHHHHHSSHHHHHHHTTSS--HHHHHHHHHHHHHTT-